Protein AF-A0A9P1DNM9-F1 (afdb_monomer_lite)

Foldseek 3Di:
DDDDPPPPVVVVVVVVVVVVVVVVVVVVVVVLVVLVVVCVVDVCSVVVLVVVVVVVVVVCCVPCVVVDPPDDVVVVVVVVVVVVVVSVVVVVLSVCVVQHPPLVSVLVVLCVVVVVQVVLVVDPDHDPDDPVNVVVNVVSVVVSVVVVVPPPCPSVVVVVPPVPDDD

Secondary structure (DSSP, 8-state):
------HHHHHHHHHHHHHHHHHHHHHHHHHHHHHHHHHHH-S-HHHHHHHHHHHHHHHHHHHHTTT-----HHHHHHHHTHHHHHHHHHHHHHHHHHHS-HHHHHHHHHHHHHHHHHHHTTSSS-----HHHHHHHHHHHHHHHHHHHTS-GGGTHHHHHTTS---

Radius of gyration: 21.45 Å; chains: 1; bounding box: 78×47×44 Å

pLDDT: mean 73.19, std 12.69, range [38.59, 91.75]

Structure (mmCIF, N/CA/C/O backbone):
data_AF-A0A9P1DNM9-F1
#
_entry.id   AF-A0A9P1DNM9-F1
#
loop_
_atom_site.group_PDB
_atom_site.id
_atom_site.type_symbol
_atom_site.label_atom_id
_atom_site.label_alt_id
_atom_site.label_comp_id
_atom_site.label_asym_id
_atom_site.label_entity_id
_atom_site.label_seq_id
_atom_site.pdbx_PDB_ins_code
_atom_site.Cartn_x
_atom_site.Cartn_y
_atom_site.Cartn_z
_atom_site.occupancy
_atom_site.B_iso_or_equiv
_atom_site.auth_seq_id
_atom_site.auth_comp_id
_atom_site.auth_asym_id
_atom_site.auth_atom_id
_atom_site.pdbx_PDB_model_num
ATOM 1 N N . MET A 1 1 ? -47.600 8.834 22.315 1.00 40.31 1 MET A N 1
ATOM 2 C CA . MET A 1 1 ? -47.487 8.178 20.994 1.00 40.31 1 MET A CA 1
ATOM 3 C C . MET A 1 1 ? -46.135 8.575 20.412 1.00 40.31 1 MET A C 1
ATOM 5 O O . MET A 1 1 ? -45.993 9.689 19.934 1.00 40.31 1 MET A O 1
ATOM 9 N N . ALA A 1 2 ? -45.105 7.752 20.611 1.00 61.44 2 ALA A N 1
ATOM 10 C CA . ALA A 1 2 ? -43.725 8.083 20.259 1.00 61.44 2 ALA A CA 1
ATOM 11 C C . ALA A 1 2 ? -43.019 6.845 19.690 1.00 61.44 2 ALA A C 1
ATOM 13 O O . ALA A 1 2 ? -42.766 5.899 20.426 1.00 61.44 2 ALA A O 1
ATOM 14 N N . SER A 1 3 ? -42.754 6.866 18.381 1.00 54.50 3 SER A N 1
ATOM 15 C CA . SER A 1 3 ? -41.714 6.126 17.638 1.00 54.50 3 SER A CA 1
ATOM 16 C C . SER A 1 3 ? -41.801 6.557 16.156 1.00 54.50 3 SER A C 1
ATOM 18 O O . SER A 1 3 ? -42.913 6.906 15.755 1.00 54.50 3 SER A O 1
ATOM 20 N N . PRO A 1 4 ? -40.751 6.520 15.298 1.00 51.97 4 PRO A N 1
ATOM 21 C CA . PRO A 1 4 ? -39.322 6.234 15.516 1.00 51.97 4 PRO A CA 1
ATOM 22 C C . PRO A 1 4 ? -38.363 7.292 14.886 1.00 51.97 4 PRO A C 1
ATOM 24 O O . PRO A 1 4 ? -38.544 7.720 13.751 1.00 51.97 4 PRO A O 1
ATOM 27 N N . ARG A 1 5 ? -37.252 7.654 15.553 1.00 51.66 5 ARG A N 1
ATOM 28 C CA . ARG A 1 5 ? -36.085 8.346 14.931 1.00 51.66 5 ARG A CA 1
ATOM 29 C C . ARG A 1 5 ? -34.849 7.435 14.852 1.00 51.66 5 ARG A C 1
ATOM 31 O O . ARG A 1 5 ? -33.731 7.880 15.087 1.00 51.66 5 ARG A O 1
ATOM 38 N N . VAL A 1 6 ? -35.050 6.147 14.574 1.00 56.34 6 VAL A N 1
ATOM 39 C CA . VAL A 1 6 ? -33.968 5.141 14.574 1.00 56.34 6 VAL A CA 1
ATOM 40 C C . VAL A 1 6 ? -33.386 4.889 13.169 1.00 56.34 6 VAL A C 1
ATOM 42 O O . VAL A 1 6 ? -32.242 4.470 13.067 1.00 56.34 6 VAL A O 1
ATOM 45 N N . GLY A 1 7 ? -34.089 5.238 12.080 1.00 54.62 7 GLY A N 1
ATOM 46 C CA . GLY A 1 7 ? -33.608 4.991 10.705 1.00 54.62 7 GLY A CA 1
ATOM 47 C C . GLY A 1 7 ? -32.490 5.926 10.214 1.00 54.62 7 GLY A C 1
ATOM 48 O O . GLY A 1 7 ? -31.489 5.476 9.677 1.00 54.62 7 GLY A O 1
ATOM 49 N N . SER A 1 8 ? -32.587 7.236 10.469 1.00 59.81 8 SER A N 1
ATOM 50 C CA . SER A 1 8 ? -31.714 8.228 9.807 1.00 59.81 8 SER A CA 1
ATOM 51 C C . SER A 1 8 ? -30.242 8.231 10.262 1.00 59.81 8 SER A C 1
ATOM 53 O O . SER A 1 8 ? -29.418 8.877 9.613 1.00 59.81 8 SER A O 1
ATOM 55 N N . ARG A 1 9 ? -29.896 7.573 11.377 1.00 65.19 9 ARG A N 1
ATOM 56 C CA . ARG A 1 9 ? -28.511 7.523 11.881 1.00 65.19 9 ARG A CA 1
ATOM 57 C C . ARG A 1 9 ? -27.708 6.391 11.234 1.00 65.19 9 ARG A C 1
ATOM 59 O O . ARG A 1 9 ? -26.560 6.621 10.873 1.00 65.19 9 ARG A O 1
ATOM 66 N N . GLY A 1 10 ? -28.339 5.236 11.009 1.00 68.75 10 GLY A N 1
ATOM 67 C CA . GLY A 1 10 ? -27.698 4.090 10.356 1.00 68.75 10 GLY A CA 1
ATOM 68 C C . GLY A 1 10 ? -27.306 4.380 8.905 1.00 68.75 10 GLY A C 1
ATOM 69 O O . GLY A 1 10 ? -26.201 4.046 8.493 1.00 68.75 10 GLY A O 1
ATOM 70 N N . ASP A 1 11 ? -28.153 5.098 8.162 1.00 77.31 11 ASP A N 1
ATOM 71 C CA . ASP A 1 11 ? -27.871 5.449 6.762 1.00 77.31 11 ASP A CA 1
ATOM 72 C C . ASP A 1 11 ? -26.680 6.411 6.620 1.00 77.31 11 ASP A C 1
ATOM 74 O O . ASP A 1 11 ? -25.926 6.345 5.648 1.00 77.31 11 ASP A O 1
ATOM 78 N N . LYS A 1 12 ? -26.477 7.297 7.606 1.00 81.69 12 LYS A N 1
ATOM 79 C CA . LYS A 1 12 ? -25.343 8.233 7.622 1.00 81.69 12 LYS A CA 1
ATOM 80 C C . LYS A 1 12 ? -24.029 7.515 7.901 1.00 81.69 12 LYS A C 1
ATOM 82 O O . LYS A 1 12 ? -23.073 7.724 7.163 1.00 81.69 12 LYS A O 1
ATOM 87 N N . GLU A 1 13 ? -24.007 6.635 8.899 1.00 84.94 13 GLU A N 1
ATOM 88 C CA . GLU A 1 13 ? -22.824 5.833 9.234 1.00 84.94 13 GLU A CA 1
ATOM 89 C C . GLU A 1 13 ? -22.446 4.899 8.073 1.00 84.94 13 GLU A C 1
ATOM 91 O O . GLU A 1 13 ? -21.279 4.817 7.690 1.00 84.94 13 GLU A O 1
ATOM 96 N N . ALA A 1 14 ? -23.435 4.264 7.433 1.00 84.75 14 ALA A N 1
ATOM 97 C CA . ALA A 1 14 ? -23.203 3.447 6.245 1.00 84.75 14 ALA A CA 1
ATOM 98 C C . ALA A 1 14 ? -22.613 4.268 5.085 1.00 84.75 14 ALA A C 1
ATOM 100 O O . ALA A 1 14 ? -21.654 3.832 4.446 1.00 84.75 14 ALA A O 1
ATOM 101 N N . SER A 1 15 ? -23.145 5.467 4.833 1.00 85.62 15 SER A N 1
ATOM 102 C CA . SER A 1 15 ? -22.640 6.362 3.786 1.00 85.62 15 SER A CA 1
ATOM 103 C C . SER A 1 15 ? -21.206 6.832 4.063 1.00 85.62 15 SER A C 1
ATOM 105 O O . SER A 1 15 ? -20.363 6.794 3.168 1.00 85.62 15 SER A O 1
ATOM 107 N N . GLU A 1 16 ? -20.884 7.195 5.307 1.00 89.19 16 GLU A N 1
ATOM 108 C CA . GLU A 1 16 ? -19.526 7.590 5.710 1.00 89.19 16 GLU A CA 1
ATOM 109 C C . GLU A 1 16 ? -18.513 6.453 5.530 1.00 89.19 16 GLU A C 1
ATOM 111 O O . GLU A 1 16 ? -17.414 6.673 5.005 1.00 89.19 16 GLU A O 1
ATOM 116 N N . ILE A 1 17 ? -18.887 5.223 5.898 1.00 89.94 17 ILE A N 1
ATOM 117 C CA . ILE A 1 17 ? -18.050 4.036 5.689 1.00 89.94 17 ILE A CA 1
ATOM 118 C C . ILE A 1 17 ? -17.844 3.797 4.190 1.00 89.94 17 ILE A C 1
ATOM 120 O O . ILE A 1 17 ? -16.709 3.614 3.752 1.00 89.94 17 ILE A O 1
ATOM 124 N N . LEU A 1 18 ? -18.908 3.843 3.384 1.00 91.75 18 LEU A N 1
ATOM 125 C CA . LEU A 1 18 ? -18.824 3.631 1.937 1.00 91.75 18 LEU A CA 1
ATOM 126 C C . LEU A 1 18 ? -17.958 4.687 1.244 1.00 91.75 18 LEU A C 1
ATOM 128 O O . LEU A 1 18 ? -17.141 4.345 0.387 1.00 91.75 18 LEU A O 1
ATOM 132 N N . LEU A 1 19 ? -18.083 5.957 1.627 1.00 90.50 19 LEU A N 1
ATOM 133 C CA . LEU A 1 19 ? -17.244 7.038 1.108 1.00 90.50 19 LEU A CA 1
ATOM 134 C C . LEU A 1 19 ? -15.777 6.854 1.510 1.00 90.50 19 LEU A C 1
ATOM 136 O O . LEU A 1 19 ? -14.882 7.023 0.681 1.00 90.50 19 LEU A O 1
ATOM 140 N N . SER A 1 20 ? -15.520 6.432 2.747 1.00 87.69 20 SER A N 1
ATOM 141 C CA . SER A 1 20 ? -14.160 6.179 3.228 1.00 87.69 20 SER A CA 1
ATOM 142 C C . SER A 1 20 ? -13.514 4.998 2.500 1.00 87.69 20 SER A C 1
ATOM 144 O O . SER A 1 20 ? -12.383 5.102 2.024 1.00 87.69 20 SER A O 1
ATOM 146 N N . VAL A 1 21 ? -14.246 3.890 2.347 1.00 88.06 21 VAL A N 1
ATOM 147 C CA . VAL A 1 21 ? -13.772 2.688 1.647 1.00 88.06 21 VAL A CA 1
ATOM 148 C C . VAL A 1 21 ? -13.577 2.964 0.158 1.00 88.06 21 VAL A C 1
ATOM 150 O O . VAL A 1 21 ? -12.555 2.573 -0.399 1.00 88.06 21 VAL A O 1
ATOM 153 N N . SER A 1 22 ? -14.506 3.662 -0.499 1.00 89.25 22 SER A N 1
ATOM 154 C CA . SER A 1 22 ? -14.379 3.985 -1.927 1.00 89.25 22 SER A CA 1
ATOM 155 C C . SER A 1 22 ? -13.217 4.938 -2.206 1.00 89.25 22 SER A C 1
ATOM 157 O O . SER A 1 22 ? -12.438 4.678 -3.122 1.00 89.25 22 SER A O 1
ATOM 159 N N . SER A 1 23 ? -13.041 5.981 -1.389 1.00 89.69 23 SER A N 1
ATOM 160 C CA . SER A 1 23 ? -11.893 6.892 -1.474 1.00 89.69 23 SER A CA 1
ATOM 161 C C . SER A 1 23 ? -10.570 6.147 -1.279 1.00 89.69 23 SER A C 1
ATOM 163 O O . SER A 1 23 ? -9.639 6.292 -2.076 1.00 89.69 23 SER A O 1
ATOM 165 N N . TRP A 1 24 ? -10.506 5.266 -0.276 1.00 87.75 24 TRP A N 1
ATOM 166 C CA . TRP A 1 24 ? -9.333 4.430 -0.032 1.00 87.75 24 TRP A CA 1
ATOM 167 C C . TRP A 1 24 ? -9.043 3.477 -1.200 1.00 87.75 24 TRP A C 1
ATOM 169 O O . TRP A 1 24 ? -7.900 3.397 -1.655 1.00 87.75 24 TRP A O 1
ATOM 179 N N . CYS A 1 25 ? -10.063 2.805 -1.738 1.00 83.38 25 CYS A N 1
ATOM 180 C CA . CYS A 1 25 ? -9.931 1.925 -2.898 1.00 83.38 25 CYS A CA 1
ATOM 181 C C . CYS A 1 25 ? -9.443 2.684 -4.136 1.00 83.38 25 CYS A C 1
ATOM 183 O O . CYS A 1 25 ? -8.511 2.228 -4.799 1.00 83.38 25 CYS A O 1
ATOM 185 N N . LEU A 1 26 ? -10.028 3.848 -4.432 1.00 85.38 26 LEU A N 1
ATOM 186 C CA . LEU A 1 26 ? -9.644 4.670 -5.579 1.00 85.38 26 LEU A CA 1
ATOM 187 C C . LEU A 1 26 ? -8.193 5.142 -5.459 1.00 85.38 26 LEU A C 1
ATOM 189 O O . LEU A 1 26 ? -7.423 5.019 -6.411 1.00 85.38 26 LEU A O 1
ATOM 193 N N . CYS A 1 27 ? -7.802 5.616 -4.274 1.00 84.00 27 CYS A N 1
ATOM 194 C CA . CYS A 1 27 ? -6.425 6.002 -3.986 1.00 84.00 27 CYS A CA 1
ATOM 195 C C . CYS A 1 27 ? -5.470 4.810 -4.165 1.00 84.00 27 CYS A C 1
ATOM 197 O O . CYS A 1 27 ? -4.464 4.911 -4.866 1.00 84.00 27 CYS A O 1
ATOM 199 N N . SER A 1 28 ? -5.816 3.646 -3.608 1.00 81.94 28 SER A N 1
ATOM 200 C CA . SER A 1 28 ? -5.012 2.422 -3.686 1.00 81.94 28 SER A CA 1
ATOM 201 C C . SER A 1 28 ? -4.801 1.938 -5.126 1.00 81.94 28 SER A C 1
ATOM 203 O O . SER A 1 28 ? -3.666 1.673 -5.537 1.00 81.94 28 SER A O 1
ATOM 205 N N . VAL A 1 29 ? -5.871 1.882 -5.927 1.00 80.88 29 VAL A N 1
ATOM 206 C CA . VAL A 1 29 ? -5.802 1.501 -7.346 1.00 80.88 29 VAL A CA 1
ATOM 207 C C . VAL A 1 29 ? -5.020 2.539 -8.147 1.00 80.88 29 VAL A C 1
ATOM 209 O O . VAL A 1 29 ? -4.155 2.159 -8.935 1.00 80.88 29 VAL A O 1
ATOM 212 N N . GLY A 1 30 ? -5.256 3.833 -7.905 1.00 83.50 30 GLY A N 1
ATOM 213 C CA . GLY A 1 30 ? -4.526 4.924 -8.550 1.00 83.50 30 GLY A CA 1
ATOM 214 C C . GLY A 1 30 ? -3.018 4.793 -8.351 1.00 83.50 30 GLY A C 1
ATOM 215 O O . GLY A 1 30 ? -2.273 4.736 -9.328 1.00 83.50 30 GLY A O 1
ATOM 216 N N . MET A 1 31 ? -2.566 4.630 -7.102 1.00 79.31 31 MET A N 1
ATOM 217 C CA . MET A 1 31 ? -1.148 4.409 -6.785 1.00 79.31 31 MET A CA 1
ATOM 218 C C . MET A 1 31 ? -0.568 3.207 -7.539 1.00 79.31 31 MET A C 1
ATOM 220 O O . MET A 1 31 ? 0.549 3.263 -8.048 1.00 79.31 31 MET A O 1
ATOM 224 N N . MET A 1 32 ? -1.327 2.114 -7.639 1.00 77.06 32 MET A N 1
ATOM 225 C CA . MET A 1 32 ? -0.870 0.898 -8.304 1.00 77.06 32 MET A CA 1
ATOM 226 C C . MET A 1 32 ? -0.740 1.067 -9.827 1.00 77.06 32 MET A C 1
ATOM 228 O O . MET A 1 32 ? 0.241 0.600 -10.409 1.00 77.06 32 MET A O 1
ATOM 232 N N . VAL A 1 33 ? -1.691 1.753 -10.466 1.00 81.25 33 VAL A N 1
ATOM 233 C CA . VAL A 1 33 ? -1.661 2.052 -11.907 1.00 81.25 33 VAL A CA 1
ATOM 234 C C . VAL A 1 33 ? -0.514 3.005 -12.239 1.00 81.25 33 VAL A C 1
ATOM 236 O O . VAL A 1 33 ? 0.269 2.715 -13.145 1.00 81.25 33 VAL A O 1
ATOM 239 N N . PHE A 1 34 ? -0.352 4.089 -11.474 1.00 79.81 34 PHE A N 1
ATOM 240 C CA . PHE A 1 34 ? 0.757 5.025 -11.668 1.00 79.81 34 PHE A CA 1
ATOM 241 C C . PHE A 1 34 ? 2.114 4.350 -11.475 1.00 79.81 34 PHE A C 1
ATOM 243 O O . PHE A 1 34 ? 3.008 4.561 -12.288 1.00 79.81 34 PHE A O 1
ATOM 250 N N . ASN A 1 35 ? 2.264 3.472 -10.480 1.00 77.19 35 ASN A N 1
ATOM 251 C CA . ASN A 1 35 ? 3.510 2.726 -10.294 1.00 77.19 35 ASN A CA 1
ATOM 252 C C . ASN A 1 35 ? 3.837 1.827 -11.497 1.00 77.19 35 ASN A C 1
ATOM 254 O O . ASN A 1 35 ? 4.999 1.733 -11.889 1.00 77.19 35 ASN A O 1
ATOM 258 N N . LYS A 1 36 ? 2.829 1.218 -12.134 1.00 72.06 36 LYS A N 1
ATOM 259 C CA . LYS A 1 36 ? 3.006 0.433 -13.368 1.00 72.06 36 LYS A CA 1
ATOM 260 C C . LYS A 1 36 ? 3.443 1.296 -14.546 1.00 72.06 36 LYS A C 1
ATOM 262 O O . LYS A 1 36 ? 4.375 0.913 -15.246 1.00 72.06 36 LYS A O 1
ATOM 267 N N . LEU A 1 37 ? 2.779 2.432 -14.759 1.00 79.44 37 LEU A N 1
ATOM 268 C CA . LEU A 1 37 ? 3.097 3.358 -15.849 1.00 79.44 37 LEU A CA 1
ATOM 269 C C . LEU A 1 37 ? 4.498 3.953 -15.677 1.00 79.44 37 LEU A C 1
ATOM 271 O O . LEU A 1 37 ? 5.280 3.990 -16.622 1.00 79.44 37 LEU A O 1
ATOM 275 N N . SER A 1 38 ? 4.852 4.341 -14.455 1.00 77.19 38 SER A N 1
ATOM 276 C CA . SER A 1 38 ? 6.154 4.931 -14.158 1.00 77.19 38 SER A CA 1
ATOM 277 C C . SER A 1 38 ? 7.304 3.935 -14.299 1.00 77.19 38 SER A C 1
ATOM 279 O O . SER A 1 38 ? 8.368 4.327 -14.761 1.00 77.19 38 SER A O 1
ATOM 281 N N . VAL A 1 39 ? 7.103 2.647 -13.990 1.00 72.50 39 VAL A N 1
ATOM 282 C CA . VAL A 1 39 ? 8.121 1.597 -14.204 1.00 72.50 39 VAL A CA 1
ATOM 283 C C . VAL A 1 39 ? 8.486 1.418 -15.683 1.00 72.50 39 VAL A C 1
ATOM 285 O O . VAL A 1 39 ? 9.617 1.038 -15.978 1.00 72.50 39 VAL A O 1
ATOM 288 N N . VAL A 1 40 ? 7.572 1.712 -16.615 1.00 77.56 40 VAL A N 1
ATOM 289 C CA . VAL A 1 40 ? 7.859 1.637 -18.061 1.00 77.56 40 VAL A CA 1
ATOM 290 C C . VAL A 1 40 ? 8.842 2.729 -18.493 1.00 77.56 40 VAL A C 1
ATOM 292 O O . VAL A 1 40 ? 9.665 2.499 -19.374 1.00 77.56 40 VAL A O 1
ATOM 295 N N . HIS A 1 41 ? 8.786 3.902 -17.859 1.00 80.38 41 HIS A N 1
ATOM 296 C CA . HIS A 1 41 ? 9.589 5.065 -18.242 1.00 80.38 41 HIS A CA 1
ATOM 297 C C . HIS A 1 41 ? 10.810 5.303 -17.341 1.00 80.38 41 HIS A C 1
ATOM 299 O O . HIS A 1 41 ? 11.796 5.876 -17.795 1.00 80.38 41 HIS A O 1
ATOM 305 N N . PHE A 1 42 ? 10.772 4.856 -16.083 1.00 75.31 42 PHE A N 1
ATOM 306 C CA . PHE A 1 42 ? 11.840 5.022 -15.101 1.00 75.31 42 PHE A CA 1
ATOM 307 C C . PHE A 1 42 ? 12.115 3.701 -14.362 1.00 75.31 42 PHE A C 1
ATOM 309 O O . PHE A 1 42 ? 11.283 3.249 -13.573 1.00 75.31 42 PHE A O 1
ATOM 316 N N . PRO A 1 43 ? 13.311 3.099 -14.509 1.00 69.56 43 PRO A N 1
ATOM 317 C CA . PRO A 1 43 ? 13.659 1.854 -13.816 1.00 69.56 43 PRO A CA 1
ATOM 318 C C . PRO A 1 43 ? 13.922 2.036 -12.305 1.00 69.56 43 PRO A C 1
ATOM 320 O O . PRO A 1 43 ? 14.127 1.054 -11.587 1.00 69.56 43 PRO A O 1
ATOM 323 N N . ALA A 1 44 ? 13.914 3.274 -11.796 1.00 75.69 44 ALA A N 1
ATOM 324 C CA . ALA A 1 44 ? 14.226 3.614 -10.408 1.00 75.69 44 ALA A CA 1
ATOM 325 C C . ALA A 1 44 ? 12.977 3.605 -9.501 1.00 75.69 44 ALA A C 1
ATOM 327 O O . ALA A 1 44 ? 12.479 4.642 -9.068 1.00 75.69 44 ALA A O 1
ATOM 328 N N . VAL A 1 45 ? 12.494 2.407 -9.166 1.00 70.56 45 VAL A N 1
ATOM 329 C CA . VAL A 1 45 ? 11.279 2.194 -8.349 1.00 70.56 45 VAL A CA 1
ATOM 330 C C . VAL A 1 45 ? 11.376 2.822 -6.949 1.00 70.56 45 VAL A C 1
ATOM 332 O O . VAL A 1 45 ? 10.394 3.334 -6.419 1.00 70.56 45 VAL A O 1
ATOM 335 N N . CYS A 1 46 ? 12.576 2.840 -6.362 1.00 73.25 46 CYS A N 1
ATOM 336 C CA . CYS A 1 46 ? 12.825 3.450 -5.052 1.00 73.25 46 CYS A CA 1
ATOM 337 C C . CYS A 1 46 ? 12.621 4.977 -5.072 1.00 73.25 46 CYS A C 1
ATOM 339 O O . CYS A 1 46 ? 12.042 5.547 -4.148 1.00 73.25 46 CYS A O 1
ATOM 341 N N . PHE A 1 47 ? 13.025 5.635 -6.163 1.00 79.69 47 PHE A N 1
ATOM 342 C CA . PHE A 1 47 ? 12.879 7.082 -6.314 1.00 79.69 47 PHE A CA 1
ATOM 343 C C . PHE A 1 47 ? 11.408 7.497 -6.433 1.00 79.69 47 PHE A C 1
ATOM 345 O O . PHE A 1 47 ? 11.008 8.506 -5.861 1.00 79.69 47 PHE A O 1
ATOM 352 N N . LEU A 1 48 ? 10.579 6.684 -7.097 1.00 78.12 48 LEU A N 1
ATOM 353 C CA . LEU A 1 48 ? 9.134 6.922 -7.189 1.00 78.12 48 LEU A CA 1
ATOM 354 C C . LEU A 1 48 ? 8.450 6.884 -5.822 1.00 78.12 48 LEU A C 1
ATOM 356 O O . LEU A 1 48 ? 7.666 7.777 -5.509 1.00 78.12 48 LEU A O 1
ATOM 360 N N . VAL A 1 49 ? 8.777 5.891 -4.988 1.00 78.00 49 VAL A N 1
ATOM 361 C CA . VAL A 1 49 ? 8.235 5.799 -3.623 1.00 78.00 49 VAL A CA 1
ATOM 362 C C . VAL A 1 49 ? 8.681 7.001 -2.788 1.00 78.00 49 VAL A C 1
ATOM 364 O O . VAL A 1 49 ? 7.871 7.583 -2.068 1.00 78.00 49 VAL A O 1
ATOM 367 N N . ALA A 1 50 ? 9.941 7.424 -2.919 1.00 82.12 50 ALA A N 1
ATOM 368 C CA . ALA A 1 50 ? 10.442 8.617 -2.243 1.00 82.12 50 ALA A CA 1
ATOM 369 C C . ALA A 1 50 ? 9.687 9.887 -2.677 1.00 82.12 50 ALA A C 1
ATOM 371 O O . ALA A 1 50 ? 9.266 10.666 -1.823 1.00 82.12 50 ALA A O 1
ATOM 372 N N . LEU A 1 51 ? 9.446 10.064 -3.981 1.00 84.19 51 LEU A N 1
ATOM 373 C CA . LEU A 1 51 ? 8.677 11.188 -4.526 1.00 84.19 51 LEU A CA 1
ATOM 374 C C . LEU A 1 51 ? 7.228 11.184 -4.041 1.00 84.19 51 LEU A C 1
ATOM 376 O O . LEU A 1 51 ? 6.689 12.228 -3.687 1.00 84.19 51 LEU A O 1
ATOM 380 N N . GLN A 1 52 ? 6.606 10.010 -3.991 1.00 84.81 52 GLN A N 1
ATOM 381 C CA . GLN A 1 52 ? 5.238 9.851 -3.520 1.00 84.81 52 GLN A CA 1
ATOM 382 C C . GLN A 1 52 ? 5.099 10.214 -2.037 1.00 84.81 52 GLN A C 1
ATOM 384 O O . GLN A 1 52 ? 4.174 10.934 -1.655 1.00 84.81 52 GLN A O 1
ATOM 389 N N . MET A 1 53 ? 6.038 9.761 -1.203 1.00 82.50 53 MET A N 1
ATOM 390 C CA . MET A 1 53 ? 6.076 10.117 0.216 1.00 82.50 53 MET A CA 1
ATOM 391 C C . MET A 1 53 ? 6.373 11.608 0.405 1.00 82.50 53 MET A C 1
ATOM 393 O O . MET A 1 53 ? 5.728 12.253 1.227 1.00 82.50 53 MET A O 1
ATOM 397 N N . ALA A 1 54 ? 7.275 12.181 -0.397 1.00 86.06 54 ALA A N 1
ATOM 398 C CA . ALA A 1 54 ? 7.569 13.611 -0.376 1.00 86.06 54 ALA A CA 1
ATOM 399 C C . ALA A 1 54 ? 6.346 14.452 -0.770 1.00 86.06 54 ALA A C 1
ATOM 401 O O . ALA A 1 54 ? 6.009 15.402 -0.068 1.00 86.06 54 ALA A O 1
ATOM 402 N N . PHE A 1 55 ? 5.639 14.077 -1.839 1.00 87.44 55 PHE A N 1
ATOM 403 C CA . PHE A 1 55 ? 4.413 14.750 -2.260 1.00 87.44 55 PHE A CA 1
ATOM 404 C C . PHE A 1 55 ? 3.326 14.667 -1.187 1.00 87.44 55 PHE A C 1
ATOM 406 O O . PHE A 1 55 ? 2.684 15.671 -0.898 1.00 87.44 55 PHE A O 1
ATOM 413 N N . CYS A 1 56 ? 3.152 13.506 -0.550 1.00 85.44 56 CYS A N 1
ATOM 414 C CA . CYS A 1 56 ? 2.213 13.346 0.558 1.00 85.44 56 CYS A CA 1
ATOM 415 C C . CYS A 1 56 ? 2.567 14.268 1.734 1.00 85.44 56 CYS A C 1
ATOM 417 O O . CYS A 1 56 ? 1.703 14.991 2.229 1.00 85.44 56 CYS A O 1
ATOM 419 N N . CYS A 1 57 ? 3.845 14.310 2.128 1.00 84.44 57 CYS A N 1
ATOM 420 C CA . CYS A 1 57 ? 4.329 15.226 3.156 1.00 84.44 57 CYS A CA 1
ATOM 421 C C . CYS A 1 57 ? 4.040 16.682 2.785 1.00 84.44 57 CYS A C 1
ATOM 423 O O . CYS A 1 57 ? 3.496 17.399 3.613 1.00 84.44 57 CYS A O 1
ATOM 425 N N . VAL A 1 58 ? 4.345 17.110 1.555 1.00 88.62 58 VAL A N 1
ATOM 426 C CA . VAL A 1 58 ? 4.099 18.483 1.082 1.00 88.62 58 VAL A CA 1
ATOM 427 C C . VAL A 1 58 ? 2.607 18.802 1.039 1.00 88.62 58 VAL A C 1
ATOM 429 O O . VAL A 1 58 ? 2.207 19.857 1.513 1.00 88.62 58 VAL A O 1
ATOM 432 N N . ALA A 1 59 ? 1.767 17.902 0.529 1.00 87.81 59 ALA A N 1
ATOM 433 C CA . ALA A 1 59 ? 0.323 18.101 0.481 1.00 87.81 59 ALA A CA 1
ATOM 434 C C . ALA A 1 59 ? -0.272 18.224 1.893 1.00 87.81 59 ALA A C 1
ATOM 436 O O . ALA A 1 59 ? -1.032 19.153 2.161 1.00 87.81 59 ALA A O 1
ATOM 437 N N . LEU A 1 60 ? 0.123 17.346 2.821 1.00 84.88 60 LEU A N 1
ATOM 438 C CA . LEU A 1 60 ? -0.249 17.461 4.234 1.00 84.88 60 LEU A CA 1
ATOM 439 C C . LEU A 1 60 ? 0.249 18.777 4.830 1.00 84.88 60 LEU A C 1
ATOM 441 O O . LEU A 1 60 ? -0.500 19.454 5.529 1.00 84.88 60 LEU A O 1
ATOM 445 N N . LEU A 1 61 ? 1.480 19.175 4.510 1.00 85.31 61 LEU A N 1
ATOM 446 C CA . LEU A 1 61 ? 2.049 20.437 4.957 1.00 85.31 61 LEU A CA 1
ATOM 447 C C . LEU A 1 61 ? 1.230 21.618 4.448 1.00 85.31 61 LEU A C 1
ATOM 449 O O . LEU A 1 61 ? 0.902 22.484 5.233 1.00 85.31 61 LEU A O 1
ATOM 453 N N . CYS A 1 62 ? 0.848 21.654 3.174 1.00 88.75 62 CYS A N 1
ATOM 454 C CA . CYS A 1 62 ? 0.119 22.775 2.585 1.00 88.75 62 CYS A CA 1
ATOM 455 C C . CYS A 1 62 ? -1.343 22.848 3.049 1.00 88.75 62 CYS A C 1
ATOM 457 O O . CYS A 1 62 ? -1.829 23.934 3.361 1.00 88.75 62 CYS A O 1
ATOM 459 N N . PHE A 1 63 ? -2.051 21.717 3.104 1.00 88.38 63 PHE A N 1
ATOM 460 C CA . PHE A 1 63 ? -3.487 21.694 3.409 1.00 88.38 63 PHE A CA 1
ATOM 461 C C . PHE A 1 63 ? -3.790 21.582 4.906 1.00 88.38 63 PHE A C 1
ATOM 463 O O . PHE A 1 63 ? -4.761 22.169 5.382 1.00 88.38 63 PHE A O 1
ATOM 470 N N . ALA A 1 64 ? -2.962 20.860 5.662 1.00 82.56 64 ALA A N 1
ATOM 471 C CA . ALA A 1 64 ? -3.183 20.604 7.082 1.00 82.56 64 ALA A CA 1
ATOM 472 C C . ALA A 1 64 ? -2.301 21.458 8.007 1.00 82.56 64 ALA A C 1
ATOM 474 O O . ALA A 1 64 ? -2.433 21.317 9.222 1.00 82.56 64 ALA A O 1
ATOM 475 N N . TRP A 1 65 ? -1.477 22.391 7.493 1.00 78.56 65 TRP A N 1
ATOM 476 C CA . TRP A 1 65 ? -0.630 23.264 8.333 1.00 78.56 65 TRP A CA 1
ATOM 477 C C . TRP A 1 65 ? -1.405 23.926 9.474 1.00 78.56 65 TRP A C 1
ATOM 479 O O . TRP A 1 65 ? -0.953 23.958 10.611 1.00 78.56 65 TRP A O 1
ATOM 489 N N . ARG A 1 66 ? -2.597 24.460 9.169 1.00 74.56 66 ARG A N 1
ATOM 490 C CA . ARG A 1 66 ? -3.433 25.196 10.134 1.00 74.56 66 ARG A CA 1
ATOM 491 C C . ARG A 1 66 ? -4.085 24.307 11.191 1.00 74.56 66 ARG A C 1
ATOM 493 O O . ARG A 1 66 ? -4.532 24.829 12.205 1.00 74.56 66 ARG A O 1
ATOM 500 N N . TRP A 1 67 ? -4.170 23.005 10.939 1.00 75.88 67 TRP A N 1
ATOM 501 C CA . TRP A 1 67 ? -4.847 22.033 11.801 1.00 75.88 67 TRP A CA 1
ATOM 502 C C . TRP A 1 67 ? -3.861 21.119 12.536 1.00 75.88 67 TRP A C 1
ATOM 504 O O . TRP A 1 67 ? -4.235 20.467 13.509 1.00 75.88 67 TRP A O 1
ATOM 514 N N . ILE A 1 68 ? -2.596 21.093 12.108 1.00 72.56 68 ILE A N 1
ATOM 515 C CA . ILE A 1 68 ? -1.517 20.377 12.778 1.00 72.56 68 ILE A CA 1
ATOM 516 C C . ILE A 1 68 ? -1.115 21.151 14.035 1.00 72.56 68 ILE A C 1
ATOM 518 O O . ILE A 1 68 ? -0.417 22.162 14.002 1.00 72.56 68 ILE A O 1
ATOM 522 N N . HIS A 1 69 ? -1.566 20.651 15.182 1.00 71.38 69 HIS A N 1
ATOM 523 C CA . HIS A 1 69 ? -0.922 20.953 16.450 1.00 71.38 69 HIS A CA 1
ATOM 524 C C . HIS A 1 69 ? 0.336 20.084 16.519 1.00 71.38 69 HIS A C 1
ATOM 526 O O . HIS A 1 69 ? 0.237 18.857 16.563 1.00 71.38 69 HIS A O 1
ATOM 532 N N . ILE A 1 70 ? 1.518 20.701 16.458 1.00 64.69 70 ILE A N 1
ATOM 533 C CA . ILE A 1 70 ? 2.793 19.988 16.601 1.00 64.69 70 ILE A CA 1
ATOM 534 C C . ILE A 1 70 ? 2.833 19.393 18.012 1.00 64.69 70 ILE A C 1
ATOM 536 O O . ILE A 1 70 ? 3.056 20.089 19.000 1.00 64.69 70 ILE A O 1
ATOM 540 N N . GLY A 1 71 ? 2.529 18.099 18.097 1.00 65.62 71 GLY A N 1
ATOM 541 C CA . GLY A 1 71 ? 2.671 17.308 19.311 1.00 65.62 71 GLY A CA 1
ATOM 542 C C . GLY A 1 71 ? 4.141 17.081 19.669 1.00 65.62 71 GLY A C 1
ATOM 543 O O . GLY A 1 71 ? 5.053 17.400 18.905 1.00 65.62 71 GLY A O 1
ATOM 544 N N . SER A 1 72 ? 4.364 16.502 20.850 1.00 79.75 72 SER A N 1
ATOM 545 C CA . SER A 1 72 ? 5.689 16.174 21.382 1.00 79.75 72 SER A CA 1
ATOM 546 C C . SER A 1 72 ? 6.567 15.454 20.350 1.00 79.75 72 SER A C 1
ATOM 548 O O . SER A 1 72 ? 6.180 14.428 19.790 1.00 79.75 72 SER A O 1
ATOM 550 N N . ILE A 1 73 ? 7.797 15.945 20.152 1.00 76.69 73 ILE A N 1
ATOM 551 C CA . ILE A 1 73 ? 8.810 15.359 19.249 1.00 76.69 73 ILE A CA 1
ATOM 552 C C . ILE A 1 73 ? 9.033 13.865 19.543 1.00 76.69 73 ILE A C 1
ATOM 554 O O . ILE A 1 73 ? 9.374 13.091 18.651 1.00 76.69 73 ILE A O 1
ATOM 558 N N . ARG A 1 74 ? 8.799 13.435 20.788 1.00 80.88 74 ARG A N 1
ATOM 559 C CA . ARG A 1 74 ? 8.956 12.044 21.220 1.00 80.88 74 ARG A CA 1
ATOM 560 C C . ARG A 1 74 ? 7.931 11.102 20.568 1.00 80.88 74 ARG A C 1
ATOM 562 O O . ARG A 1 74 ? 8.291 9.973 20.240 1.00 80.88 74 ARG A O 1
ATOM 569 N N . ASP A 1 75 ? 6.707 11.566 20.313 1.00 82.12 75 ASP A N 1
ATOM 570 C CA . ASP A 1 75 ? 5.701 10.789 19.579 1.00 82.12 75 ASP A CA 1
ATOM 571 C C . ASP A 1 75 ? 6.060 10.724 18.096 1.00 82.12 75 ASP A C 1
ATOM 573 O O . ASP A 1 75 ? 6.055 9.646 17.507 1.00 82.12 75 ASP A O 1
ATOM 577 N N . VAL A 1 76 ? 6.493 11.845 17.513 1.00 79.81 76 VAL A N 1
ATOM 578 C CA . VAL A 1 76 ? 6.962 11.885 16.120 1.00 79.81 76 VAL A CA 1
ATOM 579 C C . VAL A 1 76 ? 8.115 10.905 15.901 1.00 79.81 76 VAL A C 1
ATOM 581 O O . VAL A 1 76 ? 8.095 10.160 14.927 1.00 79.81 76 VAL A O 1
ATOM 584 N N . LEU A 1 77 ? 9.082 10.837 16.822 1.00 80.44 77 LEU A N 1
ATOM 585 C CA . LEU A 1 77 ? 10.213 9.911 16.722 1.00 80.44 77 LEU A CA 1
ATOM 586 C C . LEU A 1 77 ? 9.778 8.442 16.851 1.00 80.44 77 LEU A C 1
ATOM 588 O O . LEU A 1 77 ? 10.278 7.578 16.134 1.00 80.44 77 LEU A O 1
ATOM 592 N N . ARG A 1 78 ? 8.819 8.151 17.743 1.00 84.75 78 ARG A N 1
ATOM 593 C CA . ARG A 1 78 ? 8.284 6.793 17.922 1.00 84.75 78 ARG A CA 1
ATOM 594 C C . ARG A 1 78 ? 7.517 6.323 16.686 1.00 84.75 78 ARG A C 1
ATOM 596 O O . ARG A 1 78 ? 7.643 5.169 16.288 1.00 84.75 78 ARG A O 1
ATOM 603 N N . TRP A 1 79 ? 6.742 7.216 16.076 1.00 79.44 79 TRP A N 1
ATOM 604 C CA . TRP A 1 79 ? 5.981 6.928 14.861 1.00 79.44 79 TRP A CA 1
ATOM 605 C C . TRP A 1 79 ? 6.859 6.932 13.604 1.00 79.44 79 TRP A C 1
ATOM 607 O O . TRP A 1 79 ? 6.595 6.153 12.689 1.00 79.44 79 TRP A O 1
ATOM 617 N N . SER A 1 80 ? 7.948 7.712 13.567 1.00 78.94 80 SER A N 1
ATOM 618 C CA . SER A 1 80 ? 8.865 7.714 12.421 1.00 78.94 80 SER A CA 1
ATOM 619 C C . SER A 1 80 ? 9.596 6.387 12.251 1.00 78.94 80 SER A C 1
ATOM 621 O O . SER A 1 80 ? 9.915 6.047 11.121 1.00 78.94 80 SER A O 1
ATOM 623 N N . MET A 1 81 ? 9.800 5.606 13.320 1.00 79.31 81 MET A N 1
ATOM 624 C CA . MET A 1 81 ? 10.413 4.272 13.244 1.00 79.31 81 MET A CA 1
ATOM 625 C C . MET A 1 81 ? 9.509 3.237 12.548 1.00 79.31 81 MET A C 1
ATOM 627 O O . MET A 1 81 ? 10.006 2.295 11.933 1.00 79.31 81 MET A O 1
ATOM 631 N N . VAL A 1 82 ? 8.185 3.421 12.583 1.00 84.00 82 VAL A N 1
ATOM 632 C CA . VAL A 1 82 ? 7.222 2.539 11.894 1.00 84.00 82 VAL A CA 1
ATOM 633 C C . VAL A 1 82 ? 7.174 2.830 10.391 1.00 84.00 82 VAL A C 1
ATOM 635 O O . VAL A 1 82 ? 7.045 1.914 9.577 1.00 84.00 82 VAL A O 1
ATOM 638 N N . THR A 1 83 ? 7.336 4.095 10.002 1.00 80.75 83 THR A N 1
ATOM 639 C CA . THR A 1 83 ? 7.300 4.550 8.606 1.00 80.75 83 THR A CA 1
ATOM 640 C C . THR A 1 83 ? 8.266 3.818 7.657 1.00 80.75 83 THR A C 1
ATOM 642 O O . THR A 1 83 ? 7.811 3.412 6.585 1.00 80.75 83 THR A O 1
ATOM 645 N N . PRO A 1 84 ? 9.560 3.589 7.975 1.00 79.38 84 PRO A N 1
ATOM 646 C CA . PRO A 1 84 ? 10.465 2.847 7.100 1.00 79.38 84 PRO A CA 1
ATOM 647 C C . PRO A 1 84 ? 10.113 1.362 7.020 1.00 79.38 84 PRO A C 1
ATOM 649 O O . PRO A 1 84 ? 10.364 0.737 5.996 1.00 79.38 84 PRO A O 1
ATOM 652 N N . PHE A 1 85 ? 9.489 0.786 8.051 1.00 81.25 85 PHE A N 1
ATOM 653 C CA . PHE A 1 85 ? 9.018 -0.598 7.990 1.00 81.25 85 PHE A CA 1
ATOM 654 C C . PHE A 1 85 ? 7.844 -0.731 7.012 1.00 81.25 85 PHE A C 1
ATOM 656 O O . PHE A 1 85 ? 7.805 -1.632 6.173 1.00 81.25 85 PHE A O 1
ATOM 663 N N . PHE A 1 86 ? 6.922 0.233 7.054 1.00 77.19 86 PHE A N 1
ATOM 664 C CA . PHE A 1 86 ? 5.830 0.328 6.090 1.00 77.19 86 PHE A CA 1
ATOM 665 C C . PHE A 1 86 ? 6.338 0.597 4.665 1.00 77.19 86 PHE A C 1
ATOM 667 O O . PHE A 1 86 ? 5.907 -0.064 3.718 1.00 77.19 86 PHE A O 1
ATOM 674 N N . SER A 1 87 ? 7.299 1.513 4.494 1.00 74.56 87 SER A N 1
ATOM 675 C CA . SER A 1 87 ? 7.893 1.773 3.178 1.00 74.56 87 SER A CA 1
ATOM 676 C C . SER A 1 87 ? 8.668 0.560 2.656 1.00 74.56 87 SER A C 1
ATOM 678 O O . SER A 1 87 ? 8.570 0.253 1.473 1.00 74.56 87 SER A O 1
ATOM 680 N N . GLY A 1 88 ? 9.352 -0.186 3.527 1.00 77.12 88 GLY A N 1
ATOM 681 C CA . GLY A 1 88 ? 10.032 -1.437 3.196 1.00 77.12 88 GLY A CA 1
ATOM 682 C C . GLY A 1 88 ? 9.069 -2.528 2.730 1.00 77.12 88 GLY A C 1
ATOM 683 O O . GLY A 1 88 ? 9.355 -3.222 1.753 1.00 77.12 88 GLY A O 1
ATOM 684 N N . MET A 1 89 ? 7.888 -2.632 3.344 1.00 77.25 89 MET A N 1
ATOM 685 C CA . MET A 1 89 ? 6.818 -3.526 2.885 1.00 77.25 89 MET A CA 1
ATOM 686 C C . MET A 1 89 ? 6.332 -3.148 1.476 1.00 77.25 89 MET A C 1
ATOM 688 O O . MET A 1 89 ? 6.165 -4.016 0.613 1.00 77.25 89 MET A O 1
ATOM 692 N N . LEU A 1 90 ? 6.152 -1.850 1.210 1.00 70.94 90 LEU A N 1
ATOM 693 C CA . LEU A 1 90 ? 5.773 -1.348 -0.113 1.00 70.94 90 LEU A CA 1
ATOM 694 C C . LEU A 1 90 ? 6.880 -1.554 -1.151 1.00 70.94 90 LEU A C 1
ATOM 696 O O . LEU A 1 90 ? 6.595 -1.980 -2.269 1.00 70.94 90 LEU A O 1
ATOM 700 N N . LEU A 1 91 ? 8.134 -1.298 -0.784 1.00 71.88 91 LEU A N 1
ATOM 701 C CA . LEU A 1 91 ? 9.295 -1.459 -1.653 1.00 71.88 91 LEU A CA 1
ATOM 702 C C . LEU A 1 91 ? 9.500 -2.929 -2.015 1.00 71.88 91 LEU A C 1
ATOM 704 O O . LEU A 1 91 ? 9.665 -3.243 -3.188 1.00 71.88 91 LEU A O 1
ATOM 708 N N . THR A 1 92 ? 9.413 -3.832 -1.035 1.00 74.12 92 THR A N 1
ATOM 709 C CA . THR A 1 92 ? 9.476 -5.285 -1.258 1.00 74.12 92 THR A CA 1
ATOM 710 C C . THR A 1 92 ? 8.351 -5.737 -2.181 1.00 74.12 92 THR A C 1
ATOM 712 O O . THR A 1 92 ? 8.591 -6.494 -3.118 1.00 74.12 92 THR A O 1
ATOM 715 N N . SER A 1 93 ? 7.139 -5.207 -1.990 1.00 68.88 93 SER A N 1
ATOM 716 C CA . SER A 1 93 ? 6.012 -5.480 -2.888 1.00 68.88 93 SER A CA 1
ATOM 717 C C . SER A 1 93 ? 6.288 -4.989 -4.313 1.00 68.88 93 SER A C 1
ATOM 719 O O . SER A 1 93 ? 6.017 -5.703 -5.268 1.00 68.88 93 SER A O 1
ATOM 721 N N . MET A 1 94 ? 6.868 -3.801 -4.484 1.00 66.19 94 MET A N 1
ATOM 722 C CA . MET A 1 94 ? 7.186 -3.236 -5.801 1.00 66.19 94 MET A CA 1
ATOM 723 C C . MET A 1 94 ? 8.383 -3.918 -6.487 1.00 66.19 94 MET A C 1
ATOM 725 O O . MET A 1 94 ? 8.379 -4.099 -7.702 1.00 66.19 94 MET A O 1
ATOM 729 N N . LEU A 1 95 ? 9.386 -4.354 -5.725 1.00 67.38 95 LEU A N 1
ATOM 730 C CA . LEU A 1 95 ? 10.482 -5.196 -6.211 1.00 67.38 95 LEU A CA 1
ATOM 731 C C . LEU A 1 95 ? 9.969 -6.571 -6.642 1.00 67.38 95 LEU A C 1
ATOM 733 O O . LEU A 1 95 ? 10.371 -7.071 -7.692 1.00 67.38 95 LEU A O 1
ATOM 737 N N . ALA A 1 96 ? 9.030 -7.147 -5.886 1.00 65.12 96 ALA A N 1
ATOM 738 C CA . ALA A 1 96 ? 8.339 -8.362 -6.289 1.00 65.12 96 ALA A CA 1
ATOM 739 C C . ALA A 1 96 ? 7.559 -8.142 -7.594 1.00 65.12 96 ALA A C 1
ATOM 741 O O . ALA A 1 96 ? 7.650 -8.981 -8.476 1.00 65.12 96 ALA A O 1
ATOM 742 N N . LEU A 1 97 ? 6.896 -6.994 -7.788 1.00 61.03 97 LEU A N 1
ATOM 743 C CA . LEU A 1 97 ? 6.191 -6.654 -9.039 1.00 61.03 97 LEU A CA 1
ATOM 744 C C . LEU A 1 97 ? 7.085 -6.528 -10.271 1.00 61.03 97 LEU A C 1
ATOM 746 O O . LEU A 1 97 ? 6.619 -6.721 -11.393 1.00 61.03 97 LEU A O 1
ATOM 750 N N . LYS A 1 98 ? 8.362 -6.184 -10.087 1.00 63.81 98 LYS A N 1
ATOM 751 C CA . LYS A 1 98 ? 9.326 -6.175 -11.191 1.00 63.81 98 LYS A CA 1
ATOM 752 C C . LYS A 1 98 ? 9.581 -7.594 -11.717 1.00 63.81 98 LYS A C 1
ATOM 754 O O . LYS A 1 98 ? 9.822 -7.759 -12.907 1.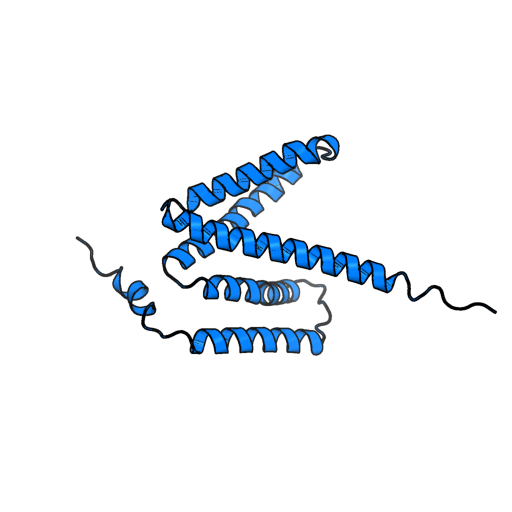00 63.81 98 LYS A O 1
ATOM 759 N N . ASN A 1 99 ? 9.493 -8.596 -10.840 1.00 63.19 99 ASN A N 1
ATOM 760 C CA . ASN A 1 99 ? 9.779 -9.998 -11.151 1.00 63.19 99 ASN A CA 1
ATOM 761 C C . ASN A 1 99 ? 8.516 -10.884 -11.246 1.00 63.19 99 ASN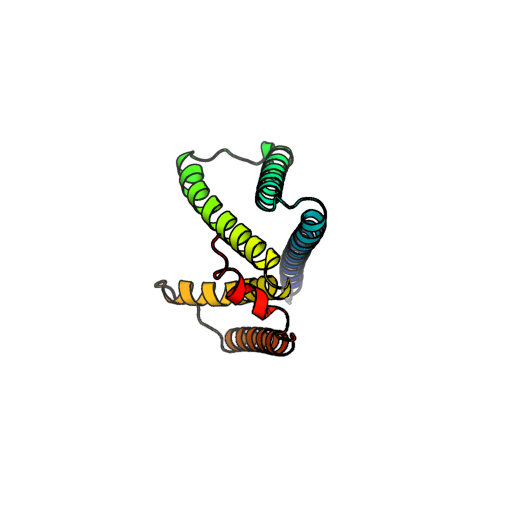 A C 1
ATOM 763 O O . ASN A 1 99 ? 8.593 -11.997 -11.756 1.00 63.19 99 ASN A O 1
ATOM 767 N N . ALA A 1 100 ? 7.359 -10.415 -10.768 1.00 60.00 100 ALA A N 1
ATOM 768 C CA . ALA A 1 100 ? 6.122 -11.180 -10.602 1.00 60.00 100 ALA A CA 1
ATOM 769 C C . ALA A 1 100 ? 4.869 -10.339 -10.955 1.00 60.00 100 ALA A C 1
ATOM 771 O O . ALA A 1 100 ? 4.911 -9.108 -10.936 1.00 60.00 100 ALA A O 1
ATOM 772 N N . PRO A 1 101 ? 3.726 -10.966 -11.291 1.00 62.19 101 PRO A N 1
ATOM 773 C CA . PRO A 1 101 ? 2.544 -10.252 -11.778 1.00 62.19 101 PRO A CA 1
ATOM 774 C C . PRO A 1 101 ? 1.842 -9.394 -10.704 1.00 62.19 101 PRO A C 1
ATOM 776 O O . PRO A 1 101 ? 1.808 -9.740 -9.524 1.00 62.19 101 PRO A O 1
ATOM 779 N N . MET A 1 102 ? 1.202 -8.296 -11.148 1.00 62.81 102 MET A N 1
ATOM 780 C CA . MET A 1 102 ? 0.435 -7.333 -10.320 1.00 62.81 102 MET A CA 1
ATOM 781 C C . MET A 1 102 ? -0.594 -7.979 -9.391 1.00 62.81 102 MET A C 1
ATOM 783 O O . MET A 1 102 ? -0.863 -7.479 -8.299 1.00 62.81 102 MET A O 1
ATOM 787 N N . SER A 1 103 ? -1.127 -9.117 -9.819 1.00 62.84 103 SER A N 1
ATOM 788 C CA . SER A 1 103 ? -2.028 -9.972 -9.061 1.00 62.84 103 SER A CA 1
ATOM 789 C C . SER A 1 103 ? -1.490 -10.362 -7.691 1.00 62.84 103 SER A C 1
ATOM 791 O O . SER A 1 103 ? -2.241 -10.354 -6.722 1.00 62.84 103 SER A O 1
ATOM 793 N N . LEU A 1 104 ? -0.195 -10.659 -7.586 1.00 64.88 104 LEU A N 1
ATOM 794 C CA . LEU A 1 104 ? 0.407 -11.160 -6.358 1.00 64.88 104 LEU A CA 1
ATOM 795 C C . LEU A 1 104 ? 0.392 -10.093 -5.258 1.00 64.88 104 LEU A C 1
ATOM 797 O O . LEU A 1 104 ? 0.099 -10.402 -4.107 1.00 64.88 104 LEU A O 1
ATOM 801 N N . VAL A 1 105 ? 0.607 -8.821 -5.606 1.00 68.50 105 VAL A N 1
ATOM 802 C CA . VAL A 1 105 ? 0.518 -7.717 -4.636 1.00 68.50 105 VAL A CA 1
ATOM 803 C C . VAL A 1 105 ? -0.910 -7.489 -4.163 1.00 68.50 105 VAL A C 1
ATOM 805 O O . VAL A 1 105 ? -1.123 -7.223 -2.981 1.00 68.50 105 VAL A O 1
ATOM 808 N N . VAL A 1 106 ? -1.896 -7.628 -5.050 1.00 72.38 106 VAL A N 1
ATOM 809 C CA . VAL A 1 106 ? -3.308 -7.559 -4.653 1.00 72.38 106 VAL A CA 1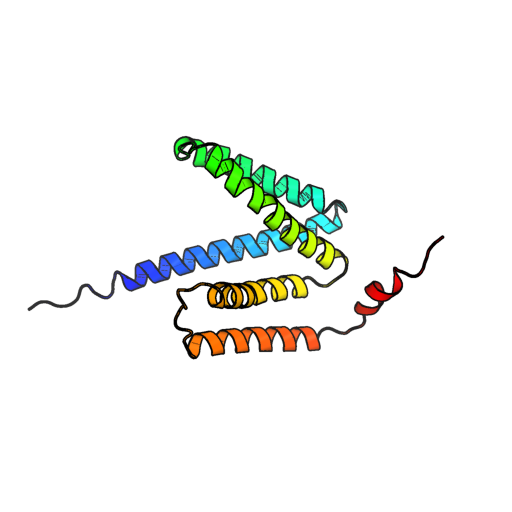
ATOM 810 C C . VAL A 1 106 ? -3.636 -8.696 -3.683 1.00 72.38 106 VAL A C 1
ATOM 812 O O . VAL A 1 106 ? -4.211 -8.447 -2.627 1.00 72.38 106 VAL A O 1
ATOM 815 N N . VAL A 1 107 ? -3.178 -9.915 -3.977 1.00 69.75 107 VAL A N 1
ATOM 816 C CA . VAL A 1 107 ? -3.352 -11.082 -3.104 1.00 69.75 107 VAL A CA 1
ATOM 817 C C . VAL A 1 107 ? -2.684 -10.886 -1.741 1.00 69.75 107 VAL A C 1
ATOM 819 O O . VAL A 1 107 ? -3.322 -11.125 -0.719 1.00 69.75 107 VAL A O 1
ATOM 822 N N . LEU A 1 108 ? -1.440 -10.397 -1.692 1.00 69.06 108 LEU A N 1
ATOM 823 C CA . LEU A 1 108 ? -0.750 -10.104 -0.430 1.00 69.06 108 LEU A CA 1
ATOM 824 C C . LEU A 1 108 ? -1.501 -9.061 0.407 1.00 69.06 108 LEU A C 1
ATOM 826 O O . LEU A 1 108 ? -1.576 -9.190 1.627 1.00 69.06 108 LEU A O 1
ATOM 830 N N . ARG A 1 109 ? -2.121 -8.058 -0.226 1.00 72.69 109 ARG A N 1
ATOM 831 C CA . ARG A 1 109 ? -2.974 -7.099 0.492 1.00 72.69 109 ARG A CA 1
ATOM 832 C C . ARG A 1 109 ? -4.266 -7.725 1.003 1.00 72.69 109 ARG A C 1
ATOM 834 O O . ARG A 1 109 ? -4.670 -7.409 2.117 1.00 72.69 109 ARG A O 1
ATOM 841 N N . CYS A 1 110 ? -4.870 -8.646 0.256 1.00 73.00 110 CYS A N 1
ATOM 842 C CA . CYS A 1 110 ? -5.991 -9.449 0.749 1.00 73.00 110 CYS A CA 1
ATOM 843 C C . CYS A 1 110 ? -5.585 -10.347 1.932 1.00 73.00 110 CYS A C 1
ATOM 845 O O . CYS A 1 110 ? -6.413 -10.645 2.782 1.00 73.00 110 CYS A O 1
ATOM 847 N N . LEU A 1 111 ? -4.315 -10.737 2.054 1.00 71.50 111 LEU A N 1
ATOM 848 C CA . LEU A 1 111 ? -3.823 -11.486 3.217 1.00 71.50 111 LEU A CA 1
ATOM 849 C C . LEU A 1 111 ? -3.567 -10.608 4.451 1.00 71.50 111 LEU A C 1
ATOM 851 O O . LEU A 1 111 ? -3.526 -11.127 5.565 1.00 71.50 111 LEU A O 1
ATOM 855 N N . SER A 1 112 ? -3.443 -9.288 4.289 1.00 80.00 112 SER A N 1
ATOM 856 C CA . SER A 1 112 ? -3.234 -8.347 5.396 1.00 80.00 112 SER A CA 1
ATOM 857 C C . SER A 1 112 ? -4.244 -8.491 6.549 1.00 80.00 112 SER A C 1
ATOM 859 O O . SER A 1 112 ? -3.797 -8.536 7.693 1.00 80.00 112 SER A O 1
ATOM 861 N N . PRO A 1 113 ? -5.572 -8.588 6.323 1.00 77.94 113 PRO A N 1
ATOM 862 C CA . PRO A 1 113 ? -6.531 -8.817 7.409 1.00 77.94 113 PRO A CA 1
ATOM 863 C C . PRO A 1 113 ? -6.357 -10.177 8.101 1.00 77.94 113 PRO A C 1
ATOM 865 O O . PRO A 1 113 ? -6.606 -10.278 9.298 1.00 77.94 113 PRO A O 1
ATOM 868 N N . VAL A 1 114 ? -5.879 -11.209 7.394 1.00 79.12 114 VAL A N 1
ATOM 869 C CA . VAL A 1 114 ? -5.575 -12.520 7.998 1.00 79.12 114 VAL A CA 1
ATOM 870 C C . VAL A 1 114 ? -4.385 -12.401 8.945 1.00 79.12 114 VAL A C 1
ATOM 872 O O . VAL A 1 114 ? -4.458 -12.855 10.083 1.00 79.12 114 VAL A O 1
ATOM 875 N N . ALA A 1 115 ? -3.313 -11.737 8.506 1.00 76.69 115 ALA A N 1
ATOM 876 C CA . ALA A 1 115 ? -2.166 -11.447 9.362 1.00 76.69 115 ALA A CA 1
ATOM 877 C C . ALA A 1 115 ? -2.568 -10.579 10.568 1.00 76.69 115 ALA A C 1
ATOM 879 O O . ALA A 1 115 ? -2.133 -10.850 11.684 1.00 76.69 115 ALA A O 1
ATOM 880 N N . GLY A 1 116 ? -3.444 -9.591 10.360 1.00 80.00 116 GLY A N 1
ATOM 881 C CA . GLY A 1 116 ? -4.014 -8.766 11.427 1.00 80.00 116 GLY A CA 1
ATOM 882 C C . GLY A 1 116 ? -4.741 -9.595 12.486 1.00 80.00 116 GLY A C 1
ATOM 883 O O . GLY A 1 116 ? -4.440 -9.458 13.666 1.00 80.00 116 GLY A O 1
ATOM 884 N N . LEU A 1 117 ? -5.603 -10.527 12.071 1.00 77.62 117 LEU A N 1
ATOM 885 C CA . LEU A 1 117 ? -6.314 -11.430 12.983 1.00 77.62 117 LEU A CA 1
ATOM 886 C C . LEU A 1 117 ? -5.380 -12.371 13.752 1.00 77.62 117 LEU A C 1
ATOM 888 O O . LEU A 1 117 ? -5.607 -12.631 14.931 1.00 77.62 117 LEU A O 1
ATOM 892 N N . VAL A 1 118 ? -4.320 -12.873 13.111 1.00 78.88 118 VAL A N 1
ATOM 893 C CA . VAL A 1 118 ? -3.305 -13.701 13.787 1.00 78.88 118 VAL A CA 1
ATOM 894 C C . VAL A 1 118 ? -2.577 -12.893 14.863 1.00 78.88 118 VAL A C 1
ATOM 896 O O . VAL A 1 118 ? -2.376 -13.388 15.971 1.00 78.88 118 VAL A O 1
ATOM 899 N N . VAL A 1 119 ? -2.220 -11.640 14.565 1.00 80.00 119 VAL A N 1
ATOM 900 C CA . VAL A 1 119 ? -1.586 -10.733 15.534 1.00 80.00 119 VAL A CA 1
ATOM 901 C C . VAL A 1 119 ? -2.551 -10.375 16.667 1.00 80.00 119 VAL A C 1
ATOM 903 O O . VAL A 1 119 ? -2.159 -10.406 17.832 1.00 80.00 119 VAL A O 1
ATOM 906 N N . GLU A 1 120 ? -3.817 -10.091 16.360 1.00 77.69 120 GLU A N 1
ATOM 907 C CA . GLU A 1 120 ? -4.853 -9.823 17.365 1.00 77.69 120 GLU A CA 1
ATOM 908 C C . GLU A 1 120 ? -5.121 -11.035 18.261 1.00 77.69 120 GLU A C 1
ATOM 910 O O . GLU A 1 120 ? -5.336 -10.866 19.459 1.00 77.69 120 GLU A O 1
ATOM 915 N N . SER A 1 121 ? -5.024 -12.257 17.730 1.00 72.31 121 SER A N 1
ATOM 916 C CA . SER A 1 121 ? -5.121 -13.484 18.528 1.00 72.31 121 SER A CA 1
ATOM 917 C C . SER A 1 121 ? -4.001 -13.617 19.565 1.00 72.31 121 SER A C 1
ATOM 919 O O . SER A 1 121 ? -4.151 -14.378 20.520 1.00 72.31 121 SER A O 1
ATOM 921 N N . PHE A 1 122 ? -2.884 -12.909 19.389 1.00 77.19 122 PHE A N 1
ATOM 922 C CA . PHE A 1 122 ? -1.773 -12.885 20.340 1.00 77.19 122 PHE A CA 1
ATOM 923 C C . PHE A 1 122 ? -1.961 -11.823 21.440 1.00 77.19 122 PHE A C 1
ATOM 925 O O . PHE A 1 122 ? -1.233 -11.825 22.434 1.00 77.19 122 PHE A O 1
ATOM 932 N N . TYR A 1 123 ? -2.937 -10.917 21.291 1.00 75.94 123 TYR A N 1
ATOM 933 C CA . TYR A 1 123 ? -3.258 -9.897 22.286 1.00 75.94 123 TYR A CA 1
ATOM 934 C C . TYR A 1 123 ? -4.284 -10.409 23.319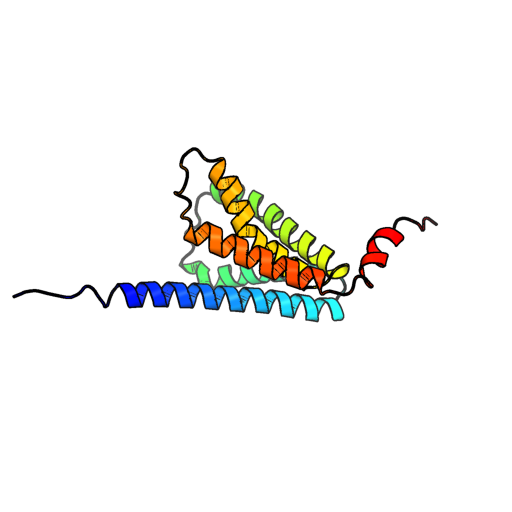 1.00 75.94 123 TYR A C 1
ATOM 936 O O . TYR A 1 123 ? -5.262 -11.064 22.966 1.00 75.94 123 TYR A O 1
ATOM 944 N N . PRO A 1 124 ? -4.137 -10.053 24.611 1.00 60.50 124 PRO A N 1
ATOM 945 C CA . PRO A 1 124 ? -4.941 -10.599 25.715 1.00 60.50 124 PRO A CA 1
ATOM 946 C C . PRO A 1 124 ? -6.431 -10.192 25.729 1.00 60.50 124 PRO A C 1
ATOM 948 O O . PRO A 1 124 ? -7.156 -10.574 26.646 1.00 60.50 124 PRO A O 1
ATOM 951 N N . ARG A 1 125 ? -6.916 -9.424 24.743 1.00 57.72 125 ARG A N 1
ATOM 952 C CA . ARG A 1 125 ? -8.343 -9.111 24.552 1.00 57.72 125 ARG A CA 1
ATOM 953 C C . ARG A 1 125 ? -8.814 -9.673 23.206 1.00 57.72 125 ARG A C 1
ATOM 955 O O . ARG A 1 125 ? -8.787 -8.940 22.220 1.00 57.72 125 ARG A O 1
ATOM 962 N N . PRO A 1 126 ? -9.230 -10.948 23.144 1.00 60.34 126 PRO A N 1
ATOM 963 C CA . PRO A 1 126 ? -9.652 -11.560 21.893 1.00 60.34 126 PRO A CA 1
ATOM 964 C C . PRO A 1 126 ? -10.960 -10.929 21.401 1.00 60.34 126 PRO A C 1
ATOM 966 O O . PRO A 1 126 ? -11.962 -10.888 22.119 1.00 60.34 126 PRO A O 1
ATOM 969 N N . ILE A 1 127 ? -10.954 -10.448 20.159 1.00 64.12 127 ILE A N 1
ATOM 970 C CA . ILE A 1 127 ? -12.174 -10.102 19.427 1.00 64.12 127 ILE A CA 1
ATOM 971 C C . ILE A 1 127 ? -12.952 -11.400 19.185 1.00 64.12 127 ILE A C 1
ATOM 973 O O . ILE A 1 127 ? -12.376 -12.411 18.782 1.00 64.12 127 ILE A O 1
ATOM 977 N N . GLN A 1 128 ? -14.264 -11.396 19.441 1.00 67.50 128 GLN A N 1
ATOM 978 C CA . GLN A 1 128 ? -15.104 -12.559 19.158 1.00 67.50 128 GLN A CA 1
ATOM 979 C C . GLN A 1 128 ? -15.188 -12.765 17.645 1.00 67.50 128 GLN A C 1
ATOM 981 O O . GLN A 1 128 ? -15.881 -12.039 16.930 1.00 67.50 128 GLN A O 1
ATOM 986 N N . VAL A 1 129 ? -14.444 -13.755 17.157 1.00 65.50 129 VAL A N 1
ATOM 987 C CA . VAL A 1 129 ? -14.421 -14.134 15.746 1.00 65.50 129 VAL A CA 1
ATOM 988 C C . VAL A 1 129 ? -15.784 -14.727 15.390 1.00 65.50 129 VAL A C 1
ATOM 990 O O . VAL A 1 129 ? -16.112 -15.846 15.775 1.00 65.50 129 VAL A O 1
ATOM 993 N N . ASN A 1 130 ? -16.605 -13.962 14.671 1.00 80.62 130 ASN A N 1
ATOM 994 C CA . ASN A 1 130 ? -17.902 -14.431 14.191 1.00 80.62 130 ASN A CA 1
ATOM 995 C C . ASN A 1 130 ? -17.707 -15.405 13.012 1.00 80.62 130 ASN A C 1
ATOM 997 O O . ASN A 1 130 ? -16.879 -15.158 12.131 1.00 80.62 130 ASN A O 1
ATOM 1001 N N . ALA A 1 131 ? -18.505 -16.474 12.943 1.00 77.75 131 ALA A N 1
ATOM 1002 C CA . ALA A 1 131 ? -18.464 -17.452 11.851 1.00 77.75 131 ALA A CA 1
ATOM 1003 C C . ALA A 1 131 ? -18.648 -16.796 10.467 1.00 77.75 131 ALA A C 1
ATOM 1005 O O . ALA A 1 131 ? -18.031 -17.219 9.492 1.00 77.75 131 ALA A O 1
ATOM 1006 N N . GLY A 1 132 ? -19.422 -15.704 10.392 1.00 80.75 132 GLY A N 1
ATOM 1007 C CA . GLY A 1 132 ? -19.575 -14.913 9.165 1.00 80.75 132 GLY A CA 1
ATOM 1008 C C . GLY A 1 132 ? -18.288 -14.214 8.703 1.00 80.75 132 GLY A C 1
ATOM 1009 O O . GLY A 1 132 ? -18.032 -14.136 7.504 1.00 80.75 132 GLY A O 1
ATOM 1010 N N . MET A 1 133 ? -17.442 -13.764 9.636 1.00 79.31 133 MET A N 1
ATOM 1011 C CA . MET A 1 133 ? -16.142 -13.156 9.322 1.00 79.31 133 MET A CA 1
ATOM 1012 C C . MET A 1 133 ? -15.136 -14.214 8.859 1.00 79.31 133 MET A C 1
ATOM 1014 O O . MET A 1 133 ? -14.375 -13.988 7.924 1.00 79.31 133 MET A O 1
ATOM 1018 N N . LEU A 1 134 ? -15.165 -15.399 9.472 1.00 81.50 134 LEU A N 1
ATOM 1019 C CA . LEU A 1 134 ? -14.328 -16.512 9.034 1.00 81.50 134 LEU A CA 1
ATOM 1020 C C . LEU A 1 134 ? -14.713 -16.961 7.613 1.00 81.50 134 LEU A C 1
ATOM 1022 O O . LEU A 1 134 ? -13.841 -17.166 6.772 1.00 81.50 134 LEU A O 1
ATOM 1026 N N . GLY A 1 135 ? -16.015 -17.030 7.317 1.00 85.38 135 GLY A N 1
ATOM 1027 C CA . GLY A 1 135 ? -16.527 -17.360 5.986 1.00 85.38 135 GLY A CA 1
ATOM 1028 C C . GLY A 1 135 ? -16.079 -16.382 4.894 1.00 85.38 135 GLY A C 1
ATOM 1029 O O . GLY A 1 135 ? -15.657 -16.820 3.824 1.00 85.38 135 GLY A O 1
ATOM 1030 N N . SER A 1 136 ? -16.102 -15.069 5.157 1.00 84.56 136 SER A N 1
ATOM 1031 C CA . SER A 1 136 ? -15.647 -14.070 4.178 1.00 84.56 136 SER A CA 1
ATOM 1032 C C . SER A 1 136 ? -14.139 -14.149 3.917 1.00 84.56 136 SER A C 1
ATOM 1034 O O . SER A 1 136 ? -13.709 -14.024 2.769 1.00 84.56 136 SER A O 1
ATOM 1036 N N . ILE A 1 137 ? -13.338 -14.444 4.946 1.00 82.94 137 ILE A N 1
ATOM 1037 C CA . ILE A 1 137 ? -11.893 -14.670 4.809 1.00 82.94 137 ILE A CA 1
ATOM 1038 C C . ILE A 1 137 ? -11.613 -15.906 3.952 1.00 82.94 137 ILE A C 1
ATOM 1040 O O . ILE A 1 137 ? -10.804 -15.834 3.025 1.00 82.94 137 ILE A O 1
ATOM 1044 N N . PHE A 1 138 ? -12.303 -17.022 4.209 1.00 85.25 138 PHE A N 1
ATOM 1045 C CA . PHE A 1 138 ? -12.161 -18.235 3.401 1.00 85.25 138 PHE A CA 1
ATOM 1046 C C . PHE A 1 138 ? -12.566 -18.009 1.946 1.00 85.25 138 PHE A C 1
ATOM 1048 O O . PHE A 1 138 ? -11.849 -18.439 1.046 1.00 85.25 138 PHE A O 1
ATOM 1055 N N . LEU A 1 139 ? -13.671 -17.299 1.702 1.00 87.44 139 LEU A N 1
ATOM 1056 C CA . LEU A 1 139 ? -14.119 -16.978 0.349 1.00 87.44 139 LEU A CA 1
ATOM 1057 C C . LEU A 1 139 ? -13.079 -16.134 -0.404 1.00 87.44 139 LEU A C 1
ATOM 1059 O O . LEU A 1 139 ? -12.778 -16.405 -1.566 1.00 87.44 139 LEU A O 1
ATOM 1063 N N . MET A 1 140 ? -12.488 -15.143 0.267 1.00 84.50 140 MET A N 1
ATOM 1064 C CA . MET A 1 140 ? -11.447 -14.295 -0.311 1.00 84.50 140 MET A CA 1
ATOM 1065 C C . MET A 1 140 ? -10.157 -15.082 -0.598 1.00 84.50 140 MET A C 1
ATOM 1067 O O . MET A 1 140 ? -9.563 -14.924 -1.667 1.00 84.50 140 MET A O 1
ATOM 1071 N N . LEU A 1 141 ? -9.747 -15.974 0.313 1.00 81.50 141 LEU A N 1
ATOM 1072 C CA . LEU A 1 141 ? -8.610 -16.881 0.119 1.00 81.50 141 LEU A CA 1
ATOM 1073 C C . LEU A 1 141 ? -8.840 -17.847 -1.045 1.00 81.50 141 LEU A C 1
ATOM 1075 O O . LEU A 1 141 ? -7.942 -18.028 -1.868 1.00 81.50 141 LEU A O 1
ATOM 1079 N N . ALA A 1 142 ? -10.036 -18.430 -1.138 1.00 85.19 142 ALA A N 1
ATOM 1080 C CA . ALA A 1 142 ? -10.418 -19.345 -2.207 1.00 85.19 142 ALA A CA 1
ATOM 1081 C C . ALA A 1 142 ? -10.429 -18.643 -3.572 1.00 85.19 142 ALA A C 1
ATOM 1083 O O . ALA A 1 142 ? -9.847 -19.149 -4.529 1.00 85.19 142 ALA A O 1
ATOM 1084 N N . GLY A 1 143 ? -11.016 -17.444 -3.666 1.00 81.81 143 GLY A N 1
ATOM 1085 C CA . GLY A 1 143 ? -10.997 -16.648 -4.897 1.00 81.81 143 GLY A CA 1
ATOM 1086 C C . GLY A 1 143 ? -9.574 -16.285 -5.335 1.00 81.81 143 GLY A C 1
ATOM 1087 O O . GLY A 1 143 ? -9.228 -16.406 -6.509 1.00 81.81 143 GLY A O 1
ATOM 1088 N N . SER A 1 144 ? -8.725 -15.919 -4.375 1.00 73.62 144 SER A N 1
ATOM 1089 C CA . SER A 1 144 ? -7.313 -15.608 -4.603 1.00 73.62 144 SER A CA 1
ATOM 1090 C C . SER A 1 144 ? -6.497 -16.816 -5.094 1.00 73.62 144 SER A C 1
ATOM 1092 O O . SER A 1 144 ? -5.782 -16.721 -6.094 1.00 73.62 144 SER A O 1
ATOM 1094 N N . THR A 1 145 ? -6.632 -17.977 -4.445 1.00 77.44 145 THR A N 1
ATOM 1095 C CA . THR A 1 145 ? -5.927 -19.215 -4.838 1.00 77.44 145 THR A CA 1
ATOM 1096 C C . THR A 1 145 ? -6.424 -19.763 -6.170 1.00 77.44 145 THR A C 1
ATOM 1098 O O . THR A 1 145 ? -5.613 -20.176 -7.001 1.00 77.44 145 THR A O 1
ATOM 1101 N N . LEU A 1 146 ? -7.732 -19.706 -6.429 1.00 83.62 146 LEU A N 1
ATOM 1102 C CA . LEU A 1 146 ? -8.298 -20.095 -7.718 1.00 83.62 146 LEU A CA 1
ATOM 1103 C C . LEU A 1 146 ? -7.764 -19.204 -8.845 1.00 83.62 146 LEU A C 1
ATOM 1105 O O . LEU A 1 146 ? -7.382 -19.710 -9.897 1.00 83.62 146 LEU A O 1
ATOM 1109 N N . TYR A 1 147 ? -7.638 -1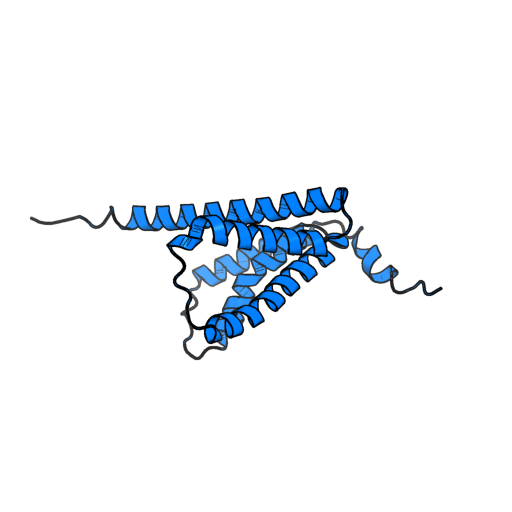7.900 -8.606 1.00 73.62 147 TYR A N 1
ATOM 1110 C CA . TYR A 1 147 ? -7.025 -16.982 -9.560 1.00 73.62 147 TYR A CA 1
ATOM 1111 C C . TYR A 1 147 ? -5.530 -17.267 -9.784 1.00 73.62 147 TYR A C 1
ATOM 1113 O O . TYR A 1 147 ? -5.083 -17.332 -10.930 1.00 73.62 147 TYR A O 1
ATOM 1121 N N . ALA A 1 148 ? -4.767 -17.517 -8.715 1.00 69.94 148 ALA A N 1
ATOM 1122 C CA . ALA A 1 148 ? -3.349 -17.866 -8.810 1.00 69.94 148 ALA A CA 1
ATOM 1123 C C . ALA A 1 148 ? -3.120 -19.182 -9.575 1.00 69.94 148 ALA A C 1
ATOM 1125 O O . ALA A 1 148 ? -2.240 -19.248 -10.428 1.00 69.94 148 ALA A O 1
ATOM 1126 N N . SER A 1 149 ? -3.952 -20.203 -9.340 1.00 71.06 149 SER A N 1
ATOM 1127 C CA . SER A 1 149 ? -3.857 -21.505 -10.022 1.00 71.06 149 SER A CA 1
ATOM 1128 C C . SER A 1 149 ? -4.165 -21.448 -11.523 1.00 71.06 149 SER A C 1
ATOM 1130 O O . SER A 1 149 ? -3.764 -22.334 -12.274 1.00 71.06 149 SER A O 1
ATOM 1132 N N . ARG A 1 150 ? -4.867 -20.402 -11.977 1.00 72.62 150 ARG A N 1
ATOM 1133 C CA . ARG A 1 150 ? -5.182 -20.172 -13.392 1.00 72.62 150 ARG A CA 1
ATOM 1134 C C . ARG A 1 150 ? -4.156 -19.295 -14.106 1.00 72.62 150 ARG A C 1
ATOM 1136 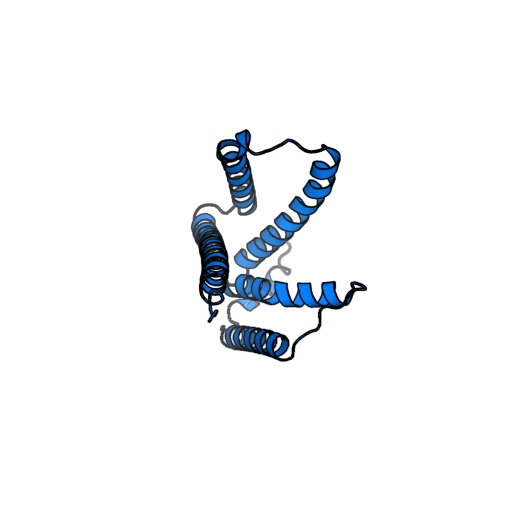O O . ARG A 1 150 ? -4.243 -19.170 -15.326 1.00 72.62 150 ARG A O 1
ATOM 1143 N N . MET A 1 151 ? -3.187 -18.708 -13.397 1.00 63.81 151 MET A N 1
ATOM 1144 C CA . MET A 1 151 ? -2.078 -18.017 -14.052 1.00 63.81 151 MET A CA 1
ATOM 1145 C C . MET A 1 151 ? -1.095 -19.042 -14.644 1.00 63.81 151 MET A C 1
ATOM 1147 O O . MET A 1 151 ? -0.554 -19.862 -13.904 1.00 63.81 151 MET A O 1
ATOM 1151 N N . PRO A 1 152 ? -0.835 -19.018 -15.964 1.00 58.34 152 PRO A N 1
ATOM 1152 C CA . PRO A 1 152 ? 0.096 -19.947 -16.592 1.00 58.34 152 PRO A CA 1
ATOM 1153 C C . PRO A 1 152 ? 1.519 -19.739 -16.050 1.00 58.34 152 PRO A C 1
ATOM 1155 O O . PRO A 1 152 ? 2.097 -18.659 -16.164 1.00 58.34 152 PRO A O 1
ATOM 1158 N N . HIS A 1 153 ? 2.096 -20.805 -15.486 1.00 50.22 153 HIS A N 1
ATOM 1159 C CA . HIS A 1 153 ? 3.415 -20.883 -14.833 1.00 50.22 153 HIS A CA 1
ATOM 1160 C C . HIS A 1 153 ? 4.633 -20.501 -15.705 1.00 50.22 153 HIS A C 1
ATOM 1162 O O . HIS A 1 153 ? 5.768 -20.578 -15.235 1.00 50.22 153 HIS A O 1
ATOM 1168 N N . GLN A 1 154 ? 4.443 -20.062 -16.953 1.00 49.19 154 GLN A N 1
ATOM 1169 C CA . GLN A 1 154 ? 5.534 -19.821 -17.907 1.00 49.19 154 GLN A CA 1
ATOM 1170 C C . GLN A 1 154 ? 6.455 -18.641 -17.534 1.00 49.19 154 GLN A C 1
ATOM 1172 O O . GLN A 1 154 ? 7.557 -18.549 -18.061 1.00 49.19 154 GLN A O 1
ATOM 1177 N N . HIS A 1 155 ? 6.076 -17.797 -16.565 1.00 46.66 155 HIS A N 1
ATOM 1178 C CA . HIS A 1 155 ? 6.929 -16.723 -16.031 1.00 46.66 155 HIS A CA 1
ATOM 1179 C C . HIS A 1 155 ? 7.644 -17.055 -14.704 1.00 46.66 155 HIS A C 1
ATOM 1181 O O . HIS A 1 155 ? 8.484 -16.274 -14.266 1.00 46.66 155 HIS A O 1
ATOM 1187 N N . PHE A 1 156 ? 7.380 -18.207 -14.070 1.00 48.06 156 PHE A N 1
ATOM 1188 C CA . PHE A 1 156 ? 8.049 -18.587 -12.810 1.00 48.06 156 PHE A CA 1
ATOM 1189 C C . PHE A 1 156 ? 9.479 -19.126 -13.006 1.00 48.06 156 PHE A C 1
ATOM 1191 O O . PHE A 1 156 ? 10.241 -19.219 -12.046 1.00 48.06 156 PHE A O 1
ATOM 1198 N N . VAL A 1 157 ? 9.874 -19.431 -14.246 1.00 49.62 157 VAL A N 1
ATOM 1199 C CA . VAL A 1 157 ? 11.204 -19.980 -14.571 1.00 49.62 157 VAL A CA 1
ATOM 1200 C C . VAL A 1 157 ? 12.315 -18.914 -14.479 1.00 49.62 157 VAL A C 1
ATOM 1202 O O . VAL A 1 157 ? 13.481 -19.251 -14.297 1.00 49.62 157 VAL A O 1
ATOM 1205 N N . GLY A 1 158 ? 11.977 -17.618 -14.507 1.00 47.47 158 GLY A N 1
ATOM 1206 C CA . GLY A 1 158 ? 12.965 -16.531 -14.418 1.00 47.47 158 GLY A CA 1
ATOM 1207 C C . GLY A 1 158 ? 13.541 -16.283 -13.017 1.00 47.47 158 GLY A C 1
ATOM 1208 O O . GLY A 1 158 ? 14.638 -15.747 -12.897 1.00 47.47 158 GLY A O 1
ATOM 1209 N N . VAL A 1 159 ? 12.841 -16.691 -11.952 1.00 47.22 159 VAL A N 1
ATOM 1210 C CA . VAL A 1 159 ? 13.261 -16.417 -10.562 1.00 47.22 159 VAL A CA 1
ATOM 1211 C C . VAL A 1 159 ? 14.187 -17.506 -10.008 1.00 47.22 159 VAL A C 1
ATOM 1213 O O . VAL A 1 159 ? 14.989 -17.222 -9.127 1.00 47.22 159 VAL A O 1
ATOM 1216 N N . SER A 1 160 ? 14.165 -18.720 -10.570 1.00 43.72 160 SER A N 1
ATOM 1217 C CA . SER A 1 160 ? 15.112 -19.780 -10.187 1.00 43.72 160 SER A CA 1
ATOM 1218 C C . SER A 1 160 ? 16.371 -19.834 -11.070 1.00 43.72 160 SER A C 1
ATOM 1220 O O . SER A 1 160 ? 17.323 -20.518 -10.708 1.00 43.72 160 SER A O 1
ATOM 1222 N N . GLY A 1 161 ? 16.393 -19.129 -12.212 1.00 39.81 161 GLY A N 1
ATOM 1223 C CA . GLY A 1 161 ? 17.505 -19.137 -13.177 1.00 39.81 161 GLY A CA 1
ATOM 1224 C C . GLY A 1 161 ? 18.503 -17.975 -13.066 1.00 39.81 161 GLY A C 1
ATOM 1225 O O . GLY A 1 161 ? 19.602 -18.074 -13.599 1.00 39.81 161 GLY A O 1
ATOM 1226 N N . ALA A 1 162 ? 18.175 -16.887 -12.359 1.00 43.00 162 ALA A N 1
ATOM 1227 C CA . ALA A 1 162 ? 19.055 -15.713 -12.253 1.00 43.00 162 ALA A CA 1
ATOM 1228 C C . ALA A 1 162 ? 20.125 -15.814 -11.143 1.00 43.00 162 ALA A C 1
ATOM 1230 O O . ALA A 1 162 ? 20.891 -14.877 -10.941 1.00 43.00 162 ALA A O 1
ATOM 1231 N N . GLN A 1 163 ? 20.202 -16.947 -10.435 1.00 44.25 163 GLN A N 1
ATOM 1232 C CA . GLN A 1 163 ? 21.233 -17.221 -9.423 1.00 44.25 163 GLN A CA 1
ATOM 1233 C C . GLN A 1 163 ? 22.368 -18.122 -9.962 1.00 44.25 163 GLN A C 1
ATOM 1235 O O . GLN A 1 163 ? 23.138 -18.675 -9.183 1.00 44.25 163 GLN A O 1
ATOM 1240 N N . GLY A 1 164 ? 22.467 -18.277 -11.293 1.00 39.50 164 GLY A N 1
ATOM 1241 C CA . GLY A 1 164 ? 23.375 -19.217 -11.964 1.00 39.50 164 GLY A CA 1
ATOM 1242 C C . GLY A 1 164 ? 24.326 -18.635 -13.018 1.00 39.50 164 GLY A C 1
ATOM 1243 O O . GLY A 1 164 ? 24.927 -19.413 -13.748 1.00 39.50 164 GLY A O 1
ATOM 1244 N N . THR A 1 165 ? 24.497 -17.316 -13.116 1.00 42.47 165 THR A N 1
ATOM 1245 C CA . THR A 1 165 ? 25.566 -16.712 -13.936 1.00 42.47 165 THR A CA 1
ATOM 1246 C C . THR A 1 165 ? 26.323 -15.680 -13.109 1.00 42.47 165 THR A C 1
ATOM 1248 O O . THR A 1 165 ? 26.063 -14.481 -13.185 1.00 42.47 165 THR A O 1
ATOM 1251 N N . MET A 1 166 ? 27.222 -16.190 -12.263 1.00 44.06 166 MET A N 1
ATOM 1252 C CA . MET A 1 166 ? 28.528 -15.564 -12.072 1.00 44.06 166 MET A CA 1
ATOM 1253 C C . MET A 1 166 ? 29.259 -15.672 -13.408 1.00 44.06 166 MET A C 1
ATOM 1255 O O . MET A 1 166 ? 29.425 -16.797 -13.867 1.00 44.06 166 MET A O 1
ATOM 1259 N N . GLU A 1 167 ? 29.613 -14.542 -14.015 1.00 38.59 167 GLU A N 1
ATOM 1260 C CA . GLU A 1 167 ? 30.988 -14.146 -14.373 1.00 38.59 167 GLU A CA 1
ATOM 1261 C C . GLU A 1 167 ? 31.038 -12.614 -14.477 1.00 38.59 167 GLU A C 1
ATOM 1263 O O . GLU A 1 167 ? 30.090 -12.030 -15.054 1.00 38.59 167 GLU A O 1
#

Sequence (167 aa):
MASPRVGSRGDKEASEILLSVSSWCLCSVGMMVFNKLSVVHFPAVCFLVALQMAFCCVALLCFAWRWIHIGSIRDVLRWSMVTPFFSGMLLTSMLALKNAPMSLVVVLRCLSPVAGLVVESFYPRPIQVNAGMLGSIFLMLAGSTLYASRMPHQHFVGVSGAQGTME

Organism: NCBI:txid2562237